Protein AF-A0A661Z975-F1 (afdb_monomer_lite)

Foldseek 3Di:
DAFDDDPVDPATQFPDFDDLVRDDDPPQDDPDSVVSVVCRVVVNVVRSVVSHVVVVQVVCVVVVCNVVDDDDDDDPDDDPDPPD

pLDDT: mean 94.0, std 4.76, range [72.38, 98.56]

Radius of gyration: 16.03 Å; chains: 1; bounding box: 34×21×42 Å

Sequence (84 aa):
MLAKWNPDKRYPEPSRKYGTDEIEIPEFLLDLPDIREALVPYYNALHRGDECVGSILQAIDDSDMRDNTLVIFLSDHGMGAPGA

Secondary structure (DSSP, 8-state):
-PPPP-TTSSSPPPS----GGGPPPPTTS---HHHHHHHHHHHHHHHHHHHHHHHHHHHHHHTT-GGG-------SS--SSTT-

Structure (mmCIF, N/CA/C/O backbone):
data_AF-A0A661Z975-F1
#
_entry.id   AF-A0A661Z975-F1
#
loop_
_atom_site.group_PDB
_atom_site.id
_atom_site.type_symbol
_atom_site.label_atom_id
_atom_site.label_alt_id
_atom_site.label_comp_id
_atom_site.label_asym_id
_atom_site.label_entity_id
_atom_site.label_seq_id
_atom_site.pdbx_PDB_ins_code
_atom_site.Cartn_x
_atom_site.Cartn_y
_atom_site.Cartn_z
_atom_site.occupancy
_atom_site.B_iso_or_equiv
_atom_site.auth_seq_id
_atom_site.auth_comp_id
_atom_site.auth_asym_id
_atom_site.auth_atom_id
_atom_site.pdbx_PDB_model_num
ATOM 1 N N . MET A 1 1 ? 5.271 -6.966 7.845 1.00 72.38 1 MET A N 1
ATOM 2 C CA . MET A 1 1 ? 5.077 -6.522 9.249 1.00 72.38 1 MET A CA 1
ATOM 3 C C . MET A 1 1 ? 4.091 -5.364 9.225 1.00 72.38 1 MET A C 1
ATOM 5 O O . MET A 1 1 ? 4.025 -4.713 8.201 1.00 72.38 1 MET A O 1
ATOM 9 N N . LEU A 1 2 ? 3.328 -5.113 10.291 1.00 84.88 2 LEU A N 1
ATOM 10 C CA . LEU A 1 2 ? 2.362 -4.003 10.319 1.00 84.88 2 LEU A CA 1
ATOM 11 C C . LEU A 1 2 ? 3.038 -2.648 10.575 1.00 84.88 2 LEU A C 1
ATOM 13 O O . LEU A 1 2 ? 4.081 -2.588 11.240 1.00 84.88 2 LEU A O 1
ATOM 17 N N . ALA A 1 3 ? 2.426 -1.568 10.082 1.00 85.94 3 ALA A N 1
ATOM 18 C CA . ALA A 1 3 ? 2.924 -0.214 10.288 1.00 85.94 3 ALA A CA 1
ATOM 19 C C . ALA A 1 3 ? 2.836 0.161 11.772 1.00 85.94 3 ALA A C 1
ATOM 21 O O . ALA A 1 3 ? 1.792 0.010 12.412 1.00 85.94 3 ALA A O 1
ATOM 22 N N . LYS A 1 4 ? 3.928 0.692 12.327 1.00 84.38 4 LYS A N 1
ATOM 23 C CA . LYS A 1 4 ? 3.980 1.134 13.726 1.00 84.38 4 LYS A CA 1
ATOM 24 C C . LYS A 1 4 ? 3.852 2.646 13.814 1.00 84.38 4 LYS A C 1
ATOM 26 O O . LYS A 1 4 ? 4.582 3.373 13.143 1.00 84.38 4 LYS A O 1
ATOM 31 N N . TRP A 1 5 ? 2.955 3.106 14.682 1.00 82.31 5 TRP A N 1
ATOM 32 C CA . TRP A 1 5 ? 2.831 4.522 15.004 1.00 82.31 5 TRP A CA 1
ATOM 33 C C . TRP A 1 5 ? 4.126 5.056 15.631 1.00 82.31 5 TRP A C 1
ATOM 35 O O . TRP A 1 5 ? 4.711 4.420 16.510 1.00 82.31 5 TRP A O 1
ATOM 45 N N . ASN A 1 6 ? 4.559 6.235 15.184 1.00 85.94 6 ASN A N 1
ATOM 46 C CA . ASN A 1 6 ? 5.669 6.977 15.767 1.00 85.94 6 ASN A CA 1
ATOM 47 C C . ASN A 1 6 ? 5.299 8.472 15.788 1.00 85.94 6 ASN A C 1
ATOM 49 O O . ASN A 1 6 ? 5.163 9.053 14.712 1.00 85.94 6 ASN A O 1
ATOM 53 N N . PRO A 1 7 ? 5.156 9.100 16.970 1.00 87.00 7 PRO A N 1
ATOM 54 C CA . PRO A 1 7 ? 4.736 10.498 17.077 1.00 87.00 7 PRO A CA 1
ATOM 55 C C . PRO A 1 7 ? 5.770 11.500 16.536 1.00 87.00 7 PRO A C 1
ATOM 57 O O . PRO A 1 7 ? 5.398 12.614 16.179 1.00 87.00 7 PRO A O 1
ATOM 60 N N . ASP A 1 8 ? 7.042 11.111 16.427 1.00 93.06 8 ASP A N 1
ATOM 61 C CA . ASP A 1 8 ? 8.120 11.968 15.917 1.00 93.06 8 ASP A CA 1
ATOM 62 C C . ASP A 1 8 ? 8.209 11.955 14.384 1.00 93.06 8 ASP A C 1
ATOM 64 O O . ASP A 1 8 ? 8.993 12.697 13.785 1.00 93.06 8 ASP A O 1
ATOM 68 N N . LYS A 1 9 ? 7.429 11.094 13.719 1.00 86.88 9 LYS A N 1
ATOM 69 C CA . LYS A 1 9 ? 7.427 10.960 12.264 1.00 86.88 9 LYS A CA 1
ATOM 70 C C . LYS A 1 9 ? 6.068 11.305 11.691 1.00 86.88 9 LYS A C 1
ATOM 72 O O . LYS A 1 9 ? 5.028 10.881 12.176 1.00 86.88 9 LYS A O 1
ATOM 77 N N . ARG A 1 10 ? 6.089 12.020 10.565 1.00 86.56 10 ARG A N 1
ATOM 78 C CA . ARG A 1 10 ? 4.866 12.349 9.822 1.00 86.56 10 ARG A CA 1
ATOM 79 C C . ARG A 1 10 ? 4.161 11.106 9.268 1.00 86.56 10 ARG A C 1
ATOM 81 O O . ARG A 1 10 ? 2.941 11.109 9.156 1.00 86.56 10 ARG A O 1
ATOM 88 N N . TYR A 1 11 ? 4.919 10.073 8.904 1.00 84.56 11 TYR A N 1
ATOM 89 C CA . TYR A 1 11 ? 4.400 8.816 8.368 1.00 84.56 11 TYR A CA 1
ATOM 90 C C . TYR A 1 11 ? 5.140 7.630 8.997 1.00 84.56 11 TYR A C 1
ATOM 92 O O . TYR A 1 11 ? 6.329 7.767 9.305 1.00 84.56 11 TYR A O 1
ATOM 100 N N . PRO A 1 12 ? 4.480 6.470 9.163 1.00 89.62 12 PRO A N 1
ATOM 101 C CA . PRO A 1 12 ? 5.167 5.258 9.580 1.00 89.62 12 PRO A CA 1
ATOM 102 C C . PRO A 1 12 ? 6.200 4.848 8.527 1.00 89.62 12 PRO A C 1
ATOM 104 O O . PRO A 1 12 ? 5.988 5.023 7.325 1.00 89.62 12 PRO A O 1
ATOM 107 N N . GLU A 1 13 ? 7.324 4.306 8.987 1.00 89.19 13 GLU A N 1
ATOM 108 C CA . GLU A 1 13 ? 8.318 3.721 8.088 1.00 89.19 13 GLU A CA 1
ATOM 109 C C . GLU A 1 13 ? 7.788 2.391 7.546 1.00 89.19 13 GLU A C 1
ATOM 111 O O . GLU A 1 13 ? 7.328 1.571 8.347 1.00 89.19 13 GLU A O 1
ATOM 116 N N . PRO A 1 14 ? 7.861 2.153 6.225 1.00 90.44 14 PRO A N 1
ATOM 117 C CA . PRO A 1 14 ? 7.479 0.867 5.667 1.00 90.44 14 PRO A CA 1
ATOM 118 C C . PRO A 1 14 ? 8.480 -0.213 6.092 1.00 90.44 14 PRO A C 1
ATOM 120 O O . PRO A 1 14 ? 9.678 0.059 6.220 1.00 90.44 14 PRO A O 1
ATOM 123 N N . SER A 1 15 ? 8.026 -1.457 6.259 1.00 93.44 15 SER A N 1
ATOM 124 C CA . SER A 1 15 ? 8.933 -2.549 6.648 1.00 93.44 15 SER A CA 1
ATOM 125 C C . SER A 1 15 ? 9.942 -2.943 5.564 1.00 93.44 15 SER A C 1
ATOM 127 O O . SER A 1 15 ? 10.944 -3.594 5.865 1.00 93.44 15 SER A O 1
ATOM 129 N N . ARG A 1 16 ? 9.711 -2.526 4.315 1.00 94.38 16 ARG A N 1
ATOM 130 C CA . ARG A 1 16 ? 10.629 -2.702 3.186 1.00 94.38 16 ARG A CA 1
ATOM 131 C C . ARG A 1 16 ? 10.466 -1.596 2.148 1.00 94.38 16 ARG A C 1
ATOM 133 O O . ARG A 1 16 ? 9.505 -0.831 2.184 1.00 94.38 16 ARG A O 1
ATOM 140 N N . LYS A 1 17 ? 11.405 -1.548 1.203 1.00 95.25 17 LYS A N 1
ATOM 141 C CA . LYS A 1 17 ? 11.319 -0.732 -0.011 1.00 95.25 17 LYS A CA 1
ATOM 142 C C . LYS A 1 17 ? 11.443 -1.615 -1.254 1.00 95.25 17 LYS A C 1
ATOM 144 O O . LYS A 1 17 ? 11.997 -2.708 -1.156 1.00 95.25 17 LYS A O 1
ATOM 149 N N . TYR A 1 18 ? 10.909 -1.140 -2.372 1.00 96.81 18 TYR A N 1
ATOM 150 C CA . TYR A 1 18 ? 10.944 -1.801 -3.677 1.00 96.81 18 TYR A CA 1
ATOM 151 C C . TYR A 1 18 ? 12.127 -1.310 -4.512 1.00 96.81 18 TYR A C 1
ATOM 153 O O . TYR A 1 18 ? 12.472 -0.123 -4.456 1.00 96.81 18 TYR A O 1
ATOM 161 N N . GLY A 1 19 ? 12.724 -2.229 -5.272 1.00 97.56 19 GLY A N 1
ATOM 162 C CA . GLY A 1 19 ? 13.665 -1.948 -6.358 1.00 97.56 19 GLY A CA 1
ATOM 163 C C . GLY A 1 19 ? 12.966 -1.767 -7.710 1.00 97.56 19 GLY A C 1
ATOM 164 O O . GLY A 1 19 ? 11.774 -2.029 -7.843 1.00 97.56 19 GLY A O 1
ATOM 165 N N . THR A 1 20 ? 13.701 -1.308 -8.726 1.00 97.19 20 THR A N 1
ATOM 166 C CA . THR A 1 20 ? 13.178 -1.101 -10.095 1.00 97.19 20 THR A CA 1
ATOM 167 C C . THR A 1 20 ? 12.840 -2.407 -10.822 1.00 97.19 20 THR A C 1
ATOM 169 O O . THR A 1 20 ? 11.995 -2.418 -11.720 1.00 97.19 20 THR A O 1
ATOM 172 N N . ASP A 1 21 ? 13.484 -3.503 -10.428 1.00 96.62 21 ASP A N 1
ATOM 173 C CA . ASP A 1 21 ? 13.259 -4.873 -10.892 1.00 96.62 21 ASP A CA 1
ATOM 174 C C . ASP A 1 21 ? 11.980 -5.504 -10.320 1.00 96.62 21 ASP A C 1
ATOM 176 O O . ASP A 1 21 ? 11.506 -6.509 -10.841 1.00 96.62 21 ASP A O 1
ATOM 180 N N . GLU A 1 22 ? 11.388 -4.882 -9.298 1.00 96.75 22 GLU A N 1
ATOM 181 C CA . GLU A 1 22 ? 10.158 -5.335 -8.639 1.00 96.75 22 GLU A CA 1
ATOM 182 C C . GLU A 1 22 ? 8.912 -4.546 -9.076 1.00 96.75 22 GLU A C 1
ATOM 184 O O . GLU A 1 22 ? 7.829 -4.740 -8.526 1.00 96.75 22 GLU A O 1
ATOM 189 N N . ILE A 1 23 ? 9.055 -3.624 -10.031 1.00 96.56 23 ILE A N 1
ATOM 190 C CA . ILE A 1 23 ? 7.962 -2.766 -10.497 1.00 96.56 23 ILE A CA 1
ATOM 191 C C . ILE A 1 23 ? 7.246 -3.416 -11.677 1.00 96.56 23 ILE A C 1
ATOM 193 O O . ILE A 1 23 ? 7.843 -3.647 -12.734 1.00 96.56 23 ILE A O 1
ATOM 197 N N . GLU A 1 24 ? 5.941 -3.630 -11.533 1.00 95.00 24 GLU A N 1
ATOM 198 C CA . GLU A 1 24 ? 5.069 -3.941 -12.663 1.00 95.00 24 GLU A CA 1
ATOM 199 C C . GLU A 1 24 ? 4.648 -2.639 -13.354 1.00 95.00 24 GLU A C 1
ATOM 201 O O . GLU A 1 24 ? 4.169 -1.693 -12.716 1.00 95.00 24 GLU A O 1
ATOM 206 N N . ILE A 1 25 ? 4.863 -2.577 -14.669 1.00 95.12 25 ILE A N 1
ATOM 207 C CA . ILE A 1 25 ? 4.482 -1.427 -15.488 1.00 95.12 25 ILE A CA 1
ATOM 208 C C . ILE A 1 25 ? 3.018 -1.589 -15.913 1.00 95.12 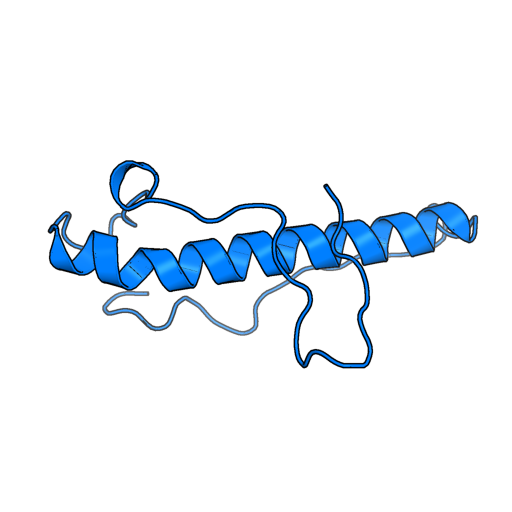25 ILE A C 1
ATOM 210 O O . ILE A 1 25 ? 2.694 -2.583 -16.565 1.00 95.12 25 ILE A O 1
ATOM 214 N N . PRO A 1 26 ? 2.130 -0.633 -15.579 1.00 93.94 26 PRO A N 1
ATOM 215 C CA . PRO A 1 26 ? 0.761 -0.630 -16.083 1.00 93.94 26 PRO A CA 1
ATOM 216 C C . PRO A 1 26 ? 0.724 -0.602 -17.614 1.00 93.94 26 PRO A C 1
ATOM 218 O O . PRO A 1 26 ? 1.507 0.113 -18.232 1.00 93.94 26 PRO A O 1
ATOM 221 N N . GLU A 1 27 ? -0.225 -1.314 -18.227 1.00 93.56 27 GLU A N 1
ATOM 222 C CA . GLU A 1 27 ? -0.290 -1.509 -19.690 1.00 93.56 27 GLU A CA 1
ATOM 223 C C . GLU A 1 27 ? -0.388 -0.210 -20.508 1.00 93.56 27 GLU A C 1
ATOM 225 O O . GLU A 1 27 ? -0.010 -0.175 -21.678 1.00 93.56 27 GLU A O 1
ATOM 230 N N . PHE A 1 28 ? -0.893 0.869 -19.907 1.00 92.69 28 PHE A N 1
ATOM 231 C CA . PHE A 1 28 ? -0.996 2.183 -20.545 1.00 92.69 28 PHE A CA 1
ATOM 232 C C . PHE A 1 28 ? 0.314 2.992 -20.504 1.00 92.69 28 PHE A C 1
ATOM 234 O O . PHE A 1 28 ? 0.378 4.083 -21.074 1.00 92.69 28 PHE A O 1
ATOM 241 N N . LEU A 1 29 ? 1.363 2.477 -19.854 1.00 95.69 29 LEU A N 1
ATOM 242 C CA . LEU A 1 29 ? 2.697 3.072 -19.802 1.00 95.69 29 LEU A CA 1
ATOM 243 C C . LEU A 1 29 ? 3.703 2.247 -20.611 1.00 95.69 29 LEU A C 1
ATOM 245 O O . LEU A 1 29 ? 3.598 1.030 -20.740 1.00 95.69 29 LEU A O 1
ATOM 249 N N . LEU A 1 30 ? 4.716 2.927 -21.151 1.00 94.75 30 LEU A N 1
ATOM 250 C CA . LEU A 1 30 ? 5.833 2.260 -21.816 1.00 94.75 30 LEU A CA 1
ATOM 251 C C . LEU A 1 30 ? 6.764 1.629 -20.777 1.00 94.75 30 LEU A C 1
ATOM 253 O O . LEU A 1 30 ? 7.079 2.243 -19.758 1.00 94.75 30 LEU A O 1
ATOM 257 N N . ASP A 1 31 ? 7.267 0.434 -21.070 1.00 95.62 31 ASP A N 1
ATOM 258 C CA . ASP A 1 31 ? 8.288 -0.205 -20.245 1.00 95.62 31 ASP A CA 1
ATOM 259 C C . ASP A 1 31 ? 9.674 0.371 -20.571 1.00 95.62 31 ASP A C 1
ATOM 261 O O . ASP A 1 31 ? 10.398 -0.119 -21.440 1.00 95.62 31 ASP A O 1
ATOM 265 N N . LEU A 1 32 ? 10.004 1.479 -19.906 1.00 96.06 32 LEU A N 1
ATOM 266 C CA . LEU A 1 32 ? 11.289 2.166 -20.009 1.00 96.06 32 LEU A CA 1
ATOM 267 C C . LEU A 1 32 ? 11.952 2.256 -18.625 1.00 96.06 32 LEU A C 1
ATOM 269 O O . LEU A 1 32 ? 11.239 2.418 -17.629 1.00 96.06 32 LEU A O 1
ATOM 273 N N . PRO A 1 33 ? 13.299 2.229 -18.541 1.00 96.75 33 PRO A N 1
ATOM 274 C CA . PRO A 1 33 ? 14.017 2.340 -17.268 1.00 96.75 33 PRO A CA 1
ATOM 275 C C . PRO A 1 33 ? 13.582 3.543 -16.418 1.00 96.75 33 PRO A C 1
ATOM 277 O O . PRO A 1 33 ? 13.292 3.381 -15.234 1.00 96.75 33 PRO A O 1
ATOM 280 N N . ASP A 1 34 ? 13.431 4.715 -17.037 1.00 96.31 34 ASP A N 1
ATOM 281 C CA . ASP A 1 34 ? 13.037 5.950 -16.347 1.00 96.31 34 ASP A CA 1
ATOM 282 C C . ASP A 1 34 ? 11.612 5.871 -15.770 1.00 96.31 34 ASP A C 1
ATOM 284 O O . ASP A 1 34 ? 11.330 6.418 -14.705 1.00 96.31 34 ASP A O 1
ATOM 288 N N . ILE A 1 35 ? 10.702 5.158 -16.446 1.00 96.00 35 ILE A N 1
ATOM 289 C CA . ILE A 1 35 ? 9.326 4.952 -15.968 1.00 96.00 35 ILE A CA 1
ATOM 290 C C . ILE A 1 35 ? 9.326 3.989 -14.776 1.00 96.00 35 ILE A C 1
ATOM 292 O O . ILE A 1 35 ? 8.634 4.244 -13.788 1.00 96.00 35 ILE A O 1
ATOM 296 N N . ARG A 1 36 ? 10.138 2.923 -14.817 1.00 97.12 36 ARG A N 1
ATOM 297 C CA . ARG A 1 36 ? 10.324 2.017 -13.671 1.00 97.12 36 ARG A CA 1
ATOM 298 C C . ARG A 1 36 ? 10.837 2.774 -12.452 1.00 97.12 36 ARG A C 1
ATOM 300 O O . ARG A 1 36 ? 10.271 2.633 -11.372 1.00 97.12 36 ARG A O 1
ATOM 307 N N . GLU A 1 37 ? 11.861 3.608 -12.626 1.00 97.12 37 GLU A N 1
ATOM 308 C CA . GLU A 1 37 ? 12.413 4.433 -11.546 1.00 97.12 37 GLU A CA 1
ATOM 309 C C . GLU A 1 37 ? 11.371 5.407 -10.978 1.00 97.12 37 GLU A C 1
ATOM 311 O O . GLU A 1 37 ? 11.212 5.502 -9.759 1.00 97.12 37 GLU A O 1
ATOM 316 N N . ALA A 1 38 ? 10.591 6.060 -11.843 1.00 95.88 38 ALA A N 1
ATOM 317 C CA . ALA A 1 38 ? 9.530 6.976 -11.428 1.00 95.88 38 ALA A CA 1
ATOM 318 C C . ALA A 1 38 ? 8.394 6.292 -10.642 1.00 95.88 38 ALA A C 1
ATOM 320 O O . ALA A 1 38 ? 7.759 6.932 -9.799 1.00 95.88 38 ALA A O 1
ATOM 321 N N . LEU A 1 39 ? 8.140 5.001 -10.877 1.00 96.88 39 LEU A N 1
ATOM 322 C CA . LEU A 1 39 ? 7.114 4.227 -10.172 1.00 96.88 39 LEU A CA 1
ATOM 323 C C . LEU A 1 39 ? 7.591 3.641 -8.833 1.00 96.88 39 LEU A C 1
ATOM 325 O O . LEU A 1 39 ? 6.756 3.337 -7.980 1.00 96.88 39 LEU A O 1
ATOM 329 N N . VAL A 1 40 ? 8.900 3.541 -8.577 1.00 97.12 40 VAL A N 1
ATOM 330 C CA . VAL A 1 40 ? 9.424 3.029 -7.293 1.00 97.12 40 VAL A CA 1
ATOM 331 C C . VAL A 1 40 ? 8.856 3.787 -6.077 1.00 97.12 40 VAL A C 1
ATOM 333 O O . VAL A 1 40 ? 8.384 3.143 -5.132 1.00 97.12 40 VAL A O 1
ATOM 336 N N . PRO A 1 41 ? 8.835 5.136 -6.034 1.00 95.25 41 PRO A N 1
ATOM 337 C CA . PRO A 1 41 ? 8.209 5.871 -4.934 1.00 95.25 41 PRO A CA 1
ATOM 338 C C . PRO A 1 41 ? 6.712 5.583 -4.778 1.00 95.25 41 PRO A C 1
ATOM 340 O O . PRO A 1 41 ? 6.221 5.546 -3.649 1.00 95.25 41 PRO A O 1
ATOM 343 N N . TYR A 1 42 ? 6.002 5.357 -5.887 1.00 95.50 42 TYR A N 1
ATOM 344 C CA . TYR A 1 42 ? 4.577 5.033 -5.881 1.00 95.50 42 TYR A CA 1
ATOM 345 C C . TYR A 1 42 ? 4.328 3.674 -5.213 1.00 95.50 42 TYR A C 1
ATOM 347 O O . TYR A 1 42 ? 3.557 3.595 -4.258 1.00 95.50 42 TYR A O 1
ATOM 355 N N . TYR A 1 43 ? 5.073 2.637 -5.599 1.00 96.69 43 TYR A N 1
ATOM 356 C CA . TYR A 1 43 ? 4.998 1.309 -4.975 1.00 96.69 43 TYR A CA 1
ATOM 357 C C . TYR A 1 43 ? 5.371 1.337 -3.489 1.00 96.69 43 TYR A C 1
ATOM 359 O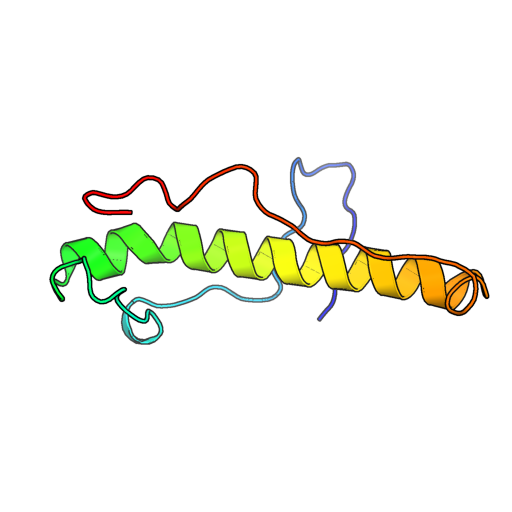 O . TYR A 1 43 ? 4.691 0.743 -2.653 1.00 96.69 43 TYR A O 1
ATOM 367 N N . ASN A 1 44 ? 6.402 2.100 -3.121 1.00 95.50 44 ASN A N 1
ATOM 368 C CA . ASN A 1 44 ? 6.766 2.294 -1.717 1.00 95.50 44 ASN A CA 1
ATOM 369 C C . ASN A 1 44 ? 5.663 3.002 -0.910 1.00 95.50 44 ASN A C 1
ATOM 371 O O . ASN A 1 44 ? 5.485 2.730 0.280 1.00 95.50 44 ASN A O 1
ATOM 375 N N . ALA A 1 45 ? 4.921 3.924 -1.530 1.00 93.94 45 ALA A N 1
ATOM 376 C CA . ALA A 1 45 ? 3.776 4.568 -0.900 1.00 93.94 45 ALA A CA 1
ATOM 377 C C . ALA A 1 45 ? 2.594 3.603 -0.740 1.00 93.94 45 ALA A C 1
ATOM 379 O O . ALA A 1 45 ? 2.001 3.586 0.339 1.00 93.94 45 ALA A O 1
ATOM 380 N N . LEU A 1 46 ? 2.310 2.775 -1.751 1.00 95.00 46 LEU A N 1
ATOM 381 C CA . LEU A 1 46 ? 1.294 1.723 -1.676 1.00 95.00 46 LEU A CA 1
ATOM 382 C C . LEU A 1 46 ? 1.603 0.726 -0.560 1.00 95.00 46 LEU A C 1
ATOM 384 O O . LEU A 1 46 ? 0.746 0.480 0.278 1.00 95.00 46 LEU A O 1
ATOM 388 N N . HIS A 1 47 ? 2.839 0.229 -0.485 1.00 96.06 47 HIS A N 1
ATOM 389 C CA . HIS A 1 47 ? 3.262 -0.718 0.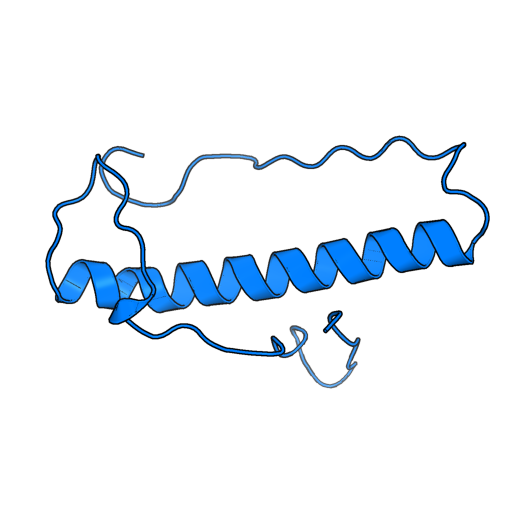551 1.00 96.06 47 HIS A CA 1
ATOM 390 C C . HIS A 1 47 ? 3.110 -0.154 1.962 1.00 96.06 47 HIS A C 1
ATOM 392 O O . HIS A 1 47 ? 2.592 -0.808 2.860 1.00 96.06 47 HIS A O 1
ATOM 398 N N . ARG A 1 48 ? 3.515 1.102 2.163 1.00 94.94 48 ARG A N 1
ATOM 399 C CA . ARG A 1 48 ? 3.284 1.796 3.434 1.00 94.94 48 ARG A CA 1
ATOM 400 C C . ARG A 1 48 ? 1.791 1.923 3.742 1.00 94.94 48 ARG A C 1
ATOM 402 O O . ARG A 1 48 ? 1.406 1.764 4.896 1.00 94.94 48 ARG A O 1
ATOM 409 N N . GLY A 1 49 ? 0.971 2.240 2.739 1.00 95.00 49 GLY A N 1
ATOM 410 C CA . GLY A 1 49 ? -0.483 2.316 2.868 1.00 95.00 49 GLY A CA 1
ATOM 411 C C . GLY A 1 49 ? -1.100 0.978 3.275 1.00 95.00 49 GLY A C 1
ATOM 412 O O . GLY A 1 49 ? -1.865 0.942 4.234 1.00 95.00 49 GLY A O 1
ATOM 413 N N . ASP A 1 50 ? -0.703 -0.111 2.619 1.00 96.81 50 ASP A N 1
ATOM 414 C CA . ASP A 1 50 ? -1.117 -1.484 2.929 1.00 96.81 50 ASP A CA 1
ATOM 415 C C . ASP A 1 50 ? -0.797 -1.860 4.382 1.00 96.81 50 ASP A C 1
ATOM 417 O O . ASP A 1 50 ? -1.679 -2.262 5.141 1.00 96.81 50 ASP A O 1
ATOM 421 N N . GLU A 1 51 ? 0.433 -1.599 4.832 1.00 96.44 51 GLU A N 1
ATOM 422 C CA . GLU A 1 51 ? 0.821 -1.857 6.220 1.00 96.44 51 GLU A CA 1
ATOM 423 C C . GLU A 1 51 ? 0.021 -1.021 7.230 1.00 96.44 51 GLU A C 1
ATOM 425 O O . GLU A 1 51 ? -0.236 -1.491 8.341 1.00 96.44 51 GLU A O 1
ATOM 430 N N . CYS A 1 52 ? -0.386 0.201 6.866 1.00 94.81 52 CYS A N 1
ATOM 431 C CA . CYS A 1 52 ? -1.263 1.031 7.696 1.00 94.81 52 CYS A CA 1
ATOM 432 C C . CYS A 1 52 ? -2.685 0.472 7.758 1.00 94.81 52 CYS A C 1
ATOM 434 O O . CYS A 1 52 ? -3.266 0.426 8.841 1.00 94.81 52 CYS A O 1
ATOM 436 N N . VAL A 1 53 ? -3.240 0.039 6.621 1.00 96.75 53 VAL A N 1
ATOM 437 C CA . VAL A 1 53 ? -4.554 -0.615 6.570 1.00 96.75 53 VAL A CA 1
ATOM 438 C C . VAL A 1 53 ? -4.538 -1.871 7.434 1.00 96.75 53 VAL A C 1
ATOM 440 O O . VAL A 1 53 ? -5.432 -2.045 8.257 1.00 96.75 53 VAL A O 1
ATOM 443 N N . GLY A 1 54 ? -3.486 -2.689 7.341 1.00 96.62 54 GLY A N 1
ATOM 444 C CA . GLY A 1 54 ? -3.305 -3.851 8.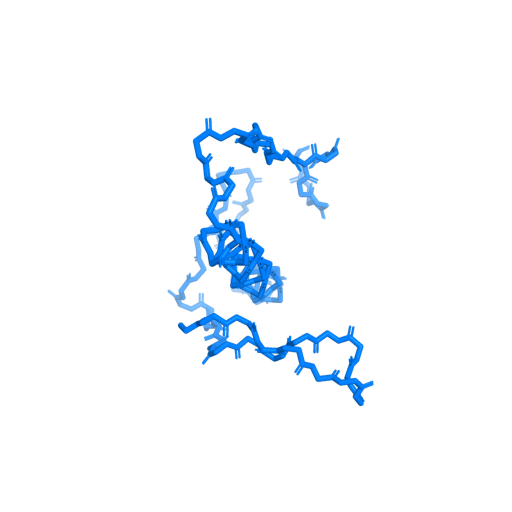207 1.00 96.62 54 GLY A CA 1
ATOM 445 C C . GLY A 1 54 ? -3.329 -3.493 9.69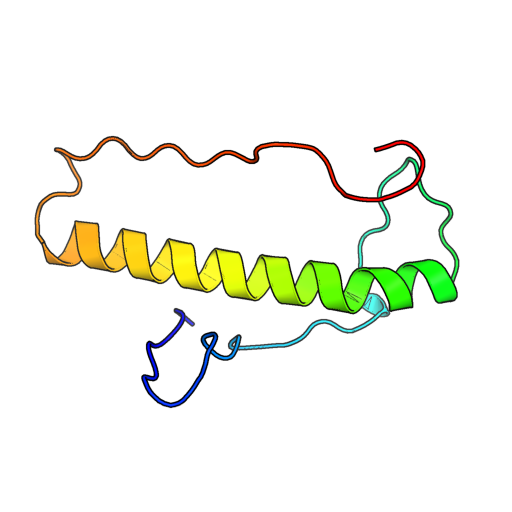8 1.00 96.62 54 GLY A C 1
ATOM 446 O O . GLY A 1 54 ? -4.006 -4.165 10.472 1.00 96.62 54 GLY A O 1
ATOM 447 N N . SER A 1 55 ? -2.671 -2.403 10.109 1.00 95.31 55 SER A N 1
ATOM 448 C CA . SER A 1 55 ? -2.721 -1.926 11.502 1.00 95.31 55 SER A CA 1
ATOM 449 C C . SER A 1 55 ? -4.120 -1.483 11.941 1.00 95.31 5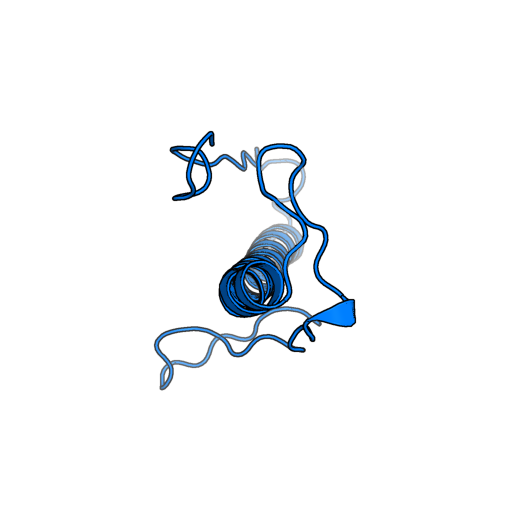5 SER A C 1
ATOM 451 O O . SER A 1 55 ? -4.498 -1.717 13.087 1.00 95.31 55 SER A O 1
ATOM 453 N N . ILE A 1 56 ? -4.899 -0.862 11.051 1.00 95.94 56 ILE A N 1
ATOM 454 C CA . ILE A 1 56 ? -6.289 -0.466 11.336 1.00 95.94 56 ILE A CA 1
ATOM 455 C C . ILE A 1 56 ? -7.172 -1.706 11.501 1.00 95.94 56 ILE A C 1
ATOM 457 O O . ILE A 1 56 ? -7.947 -1.780 12.452 1.00 95.94 56 ILE A O 1
ATOM 461 N N . LEU A 1 57 ? -7.039 -2.687 10.606 1.00 97.69 57 LEU A N 1
ATOM 462 C CA . LEU A 1 57 ? -7.791 -3.939 10.684 1.00 97.69 57 LEU A CA 1
ATOM 463 C C . LEU A 1 57 ? -7.451 -4.719 11.957 1.00 97.69 57 LEU A C 1
ATOM 465 O O . LEU A 1 57 ? -8.362 -5.184 12.634 1.00 97.69 57 LEU A O 1
ATOM 469 N N . GLN A 1 58 ? -6.170 -4.778 12.332 1.00 97.50 58 GLN A N 1
ATOM 470 C CA . GLN A 1 58 ? -5.750 -5.396 13.589 1.00 97.50 58 GLN A CA 1
ATOM 471 C C . GLN A 1 58 ? -6.379 -4.697 14.800 1.00 97.50 58 GLN A C 1
ATOM 473 O O . GLN A 1 58 ? -6.839 -5.368 15.712 1.00 97.50 58 GLN A O 1
ATOM 478 N N . ALA A 1 59 ? -6.460 -3.364 14.802 1.00 96.62 59 ALA A N 1
ATOM 479 C CA . ALA A 1 59 ? -7.096 -2.629 15.895 1.00 96.62 59 ALA A CA 1
ATOM 480 C C . ALA A 1 59 ? -8.610 -2.900 16.000 1.00 96.62 59 ALA A C 1
ATOM 482 O O . ALA A 1 59 ? -9.150 -2.919 17.105 1.00 96.62 59 ALA A O 1
ATOM 483 N N . ILE A 1 60 ? -9.299 -3.117 14.871 1.00 98.00 60 ILE A N 1
ATOM 484 C CA . ILE A 1 60 ? -10.710 -3.538 14.865 1.00 98.00 60 ILE A CA 1
ATOM 485 C C . ILE A 1 60 ? -10.839 -4.938 15.478 1.00 98.00 60 ILE A C 1
ATOM 487 O O . ILE A 1 60 ? -11.700 -5.144 16.336 1.00 98.00 60 ILE A O 1
ATOM 491 N N . ASP A 1 61 ? -9.970 -5.869 15.082 1.00 97.62 61 ASP A N 1
ATOM 492 C CA . ASP A 1 61 ? -9.957 -7.239 15.599 1.00 97.62 61 ASP A CA 1
ATOM 493 C C . ASP A 1 61 ? -9.658 -7.267 17.110 1.00 97.62 61 ASP A C 1
ATOM 495 O O . ASP A 1 61 ? -10.407 -7.879 17.866 1.00 97.62 61 ASP A O 1
ATOM 499 N N . ASP A 1 62 ? -8.648 -6.519 17.569 1.00 97.88 62 ASP A N 1
ATOM 500 C CA . ASP A 1 62 ? -8.256 -6.400 18.984 1.00 97.88 62 ASP A CA 1
ATOM 501 C C . ASP A 1 62 ? -9.342 -5.747 19.862 1.00 97.88 62 ASP A C 1
ATOM 503 O O . ASP A 1 62 ? -9.286 -5.825 21.090 1.00 97.88 62 ASP A O 1
ATOM 507 N N . SER A 1 63 ? -10.317 -5.075 19.244 1.00 98.12 63 SER A N 1
ATOM 508 C CA . SER A 1 63 ? -11.449 -4.445 19.931 1.00 98.12 63 SER A CA 1
ATOM 509 C C . SER A 1 63 ? -12.699 -5.329 20.019 1.00 98.12 63 SER A C 1
ATOM 511 O O . SER A 1 63 ? -13.727 -4.854 20.497 1.00 98.12 63 SER A O 1
ATOM 513 N N . ASP A 1 64 ? -12.637 -6.581 19.545 1.00 97.94 64 ASP A N 1
ATOM 514 C CA . ASP A 1 64 ? -13.774 -7.512 19.435 1.00 97.94 64 ASP A CA 1
ATOM 515 C C . ASP A 1 64 ? -14.930 -6.977 18.556 1.00 97.94 64 ASP A C 1
ATOM 517 O O . ASP A 1 64 ? -16.080 -7.406 18.665 1.00 97.94 64 ASP A O 1
ATOM 521 N N . MET A 1 65 ? -14.641 -6.037 17.644 1.00 98.38 65 MET A N 1
ATOM 522 C CA . MET A 1 65 ? -15.644 -5.368 16.797 1.00 98.38 65 MET A CA 1
ATOM 523 C C . MET A 1 65 ? -15.679 -5.876 15.354 1.00 98.38 65 MET A C 1
ATOM 525 O O . MET A 1 65 ? -16.439 -5.341 14.539 1.00 98.38 65 MET A O 1
ATOM 529 N N . ARG A 1 66 ? -14.882 -6.896 15.017 1.00 97.75 66 ARG A N 1
ATOM 530 C CA . ARG A 1 66 ? -14.719 -7.392 13.643 1.00 97.75 66 ARG A CA 1
ATOM 531 C C . ARG A 1 66 ? -16.049 -7.691 12.952 1.00 97.75 66 ARG A C 1
ATOM 533 O O . ARG A 1 66 ? -16.315 -7.154 11.880 1.00 97.75 66 ARG A O 1
ATOM 540 N N . ASP A 1 67 ? -16.901 -8.485 13.593 1.00 98.19 67 ASP A N 1
ATOM 541 C CA . ASP A 1 67 ? -18.173 -8.933 13.009 1.00 98.19 67 ASP A CA 1
ATOM 542 C C . ASP A 1 67 ? -19.251 -7.835 12.976 1.00 98.19 67 ASP A C 1
ATOM 544 O O . ASP A 1 67 ? -20.295 -8.002 12.347 1.00 98.19 67 ASP A O 1
ATOM 548 N N . ASN A 1 68 ? -19.001 -6.696 13.629 1.00 98.44 68 ASN A N 1
ATOM 549 C CA . ASN A 1 68 ? -19.916 -5.556 13.706 1.00 98.44 68 ASN A CA 1
ATOM 550 C C . ASN A 1 68 ? -19.364 -4.303 12.998 1.00 98.44 68 ASN A C 1
ATOM 552 O O . ASN A 1 68 ? -19.837 -3.191 13.235 1.00 98.44 68 ASN A O 1
ATOM 556 N N . THR A 1 69 ? -18.353 -4.465 12.140 1.00 98.56 69 THR A N 1
ATOM 557 C CA . THR A 1 69 ? -17.718 -3.354 11.423 1.00 98.56 69 THR A CA 1
ATOM 558 C C . THR A 1 69 ? -17.747 -3.589 9.918 1.00 98.56 69 THR A C 1
ATOM 560 O O . THR A 1 69 ? -17.138 -4.524 9.403 1.00 98.56 69 THR A O 1
ATOM 563 N N . LEU A 1 70 ? -18.414 -2.696 9.185 1.00 98.31 70 LEU A N 1
ATOM 564 C CA . LEU A 1 70 ? -18.307 -2.642 7.729 1.00 98.31 70 LEU A CA 1
ATOM 565 C C . LEU A 1 70 ? -17.029 -1.893 7.338 1.00 98.31 70 LEU A C 1
ATOM 567 O O . LEU A 1 70 ? -16.880 -0.713 7.653 1.00 98.31 70 LEU A O 1
ATOM 571 N N . VAL A 1 71 ? -16.141 -2.559 6.602 1.00 97.94 71 VAL A N 1
ATOM 572 C CA . VAL A 1 71 ? -14.934 -1.945 6.037 1.00 97.94 71 VAL A CA 1
ATOM 573 C C . VAL A 1 71 ? -15.147 -1.678 4.551 1.00 97.94 71 VAL A C 1
ATOM 575 O O . VAL A 1 71 ? -15.479 -2.584 3.791 1.00 97.94 71 VAL A O 1
ATOM 578 N N . ILE A 1 72 ? -14.919 -0.433 4.134 1.00 98.00 72 ILE A N 1
ATOM 579 C CA . ILE A 1 72 ? -14.912 -0.027 2.727 1.00 98.00 72 ILE A CA 1
ATOM 580 C C . ILE A 1 72 ? -13.554 0.613 2.443 1.00 98.00 72 ILE A C 1
ATOM 582 O O . ILE A 1 72 ? -13.159 1.556 3.126 1.00 98.00 72 ILE A O 1
ATOM 586 N N . PHE A 1 73 ? -12.852 0.105 1.433 1.00 97.38 73 PHE A N 1
ATOM 587 C CA . PHE A 1 73 ? -11.585 0.650 0.956 1.00 97.38 73 PHE A CA 1
ATOM 588 C C . PHE A 1 73 ? -11.740 1.061 -0.507 1.00 97.38 73 PHE A C 1
ATOM 590 O O . PHE A 1 73 ? -12.160 0.259 -1.340 1.00 97.38 73 PHE A O 1
ATOM 597 N N . LEU A 1 74 ? -11.449 2.323 -0.803 1.00 97.00 74 LEU A N 1
ATOM 598 C CA . LEU A 1 74 ? -11.622 2.927 -2.117 1.00 97.00 74 LEU A CA 1
ATOM 599 C C . LEU A 1 74 ? -10.577 4.024 -2.340 1.00 97.00 74 LEU A C 1
ATOM 601 O O . LEU A 1 74 ? -10.027 4.567 -1.382 1.00 97.00 74 LEU A O 1
ATOM 605 N N . SER A 1 75 ? -10.345 4.350 -3.609 1.00 95.56 75 SER A N 1
ATOM 606 C CA . SER A 1 75 ? -9.604 5.539 -4.041 1.00 95.56 75 SER A CA 1
ATOM 607 C C . SER A 1 75 ? -10.587 6.609 -4.519 1.00 95.56 75 SER A C 1
ATOM 609 O O . SER A 1 75 ? -11.708 6.288 -4.916 1.00 95.56 75 SER A O 1
ATOM 611 N N . ASP A 1 76 ? -10.174 7.870 -4.501 1.00 97.00 76 ASP A N 1
ATOM 612 C CA . ASP A 1 76 ? -10.936 8.994 -5.049 1.00 97.00 76 ASP A CA 1
ATOM 613 C C . ASP A 1 76 ? -10.770 9.126 -6.572 1.00 97.00 76 ASP A C 1
ATOM 615 O O . ASP A 1 76 ? -11.730 9.452 -7.271 1.00 97.00 76 ASP A O 1
ATOM 619 N N . HIS A 1 77 ? -9.574 8.836 -7.091 1.00 94.25 77 HIS A N 1
ATOM 620 C CA . HIS A 1 77 ? -9.256 8.839 -8.519 1.00 94.25 77 HIS A CA 1
ATOM 621 C C . HIS A 1 77 ? -8.147 7.829 -8.885 1.00 94.25 77 HIS A C 1
ATOM 623 O O . HIS A 1 77 ? -7.608 7.125 -8.025 1.00 94.25 77 HIS A O 1
ATOM 629 N N . GLY A 1 78 ? -7.825 7.742 -10.183 1.00 91.75 78 GLY A N 1
ATOM 630 C CA . GLY A 1 78 ? -6.744 6.911 -10.728 1.00 91.75 78 GLY A CA 1
ATOM 631 C C . GLY A 1 78 ? -5.341 7.467 -10.453 1.00 91.75 78 GLY A C 1
ATOM 632 O O . GLY A 1 78 ? -5.172 8.539 -9.872 1.00 91.75 78 GLY A O 1
ATOM 633 N N . MET A 1 79 ? -4.304 6.737 -10.863 1.00 91.88 79 MET A N 1
ATOM 634 C CA . MET A 1 79 ? -2.916 7.184 -10.707 1.00 91.88 79 MET A CA 1
ATOM 635 C C . MET A 1 79 ? -2.664 8.495 -11.473 1.00 91.88 79 MET A C 1
ATOM 637 O O . MET A 1 79 ? -3.175 8.693 -12.566 1.00 91.88 79 MET A O 1
ATOM 641 N N . GLY A 1 80 ? -1.826 9.385 -10.938 1.00 91.44 80 GLY A N 1
ATOM 642 C CA . GLY A 1 80 ? -1.410 10.610 -11.630 1.00 91.44 80 GLY A CA 1
ATOM 643 C C . GLY A 1 80 ? -0.398 10.355 -12.754 1.00 91.44 80 GLY A C 1
ATOM 644 O O . GLY A 1 80 ? 0.728 10.838 -12.670 1.00 91.44 80 GLY A O 1
ATOM 645 N N . ALA A 1 81 ? -0.772 9.582 -13.775 1.00 91.00 81 ALA A N 1
ATOM 646 C CA . ALA A 1 81 ? 0.082 9.216 -14.903 1.00 91.00 81 ALA A CA 1
ATOM 647 C C . ALA A 1 81 ? -0.639 9.413 -16.252 1.00 91.00 81 ALA A C 1
ATOM 649 O O . ALA A 1 81 ? -1.870 9.391 -16.296 1.00 91.00 81 ALA A O 1
ATOM 650 N N . PRO A 1 82 ? 0.092 9.605 -17.368 1.00 88.88 82 PRO A N 1
ATOM 651 C CA . PRO A 1 82 ? -0.525 9.711 -18.687 1.00 88.88 82 PRO A CA 1
ATOM 652 C C . PRO A 1 82 ? -1.336 8.454 -19.029 1.00 88.88 82 PRO A C 1
ATOM 654 O O . PRO A 1 82 ? -0.785 7.359 -19.028 1.00 88.88 82 PRO A O 1
ATOM 657 N N . GLY A 1 83 ? -2.624 8.623 -19.346 1.00 86.12 83 GLY A N 1
ATOM 658 C CA . GLY A 1 83 ? -3.513 7.525 -19.757 1.00 86.12 83 GLY A CA 1
ATOM 659 C C . GLY A 1 83 ? -4.211 6.760 -18.624 1.00 86.12 83 GLY A C 1
ATOM 660 O O . GLY A 1 83 ? -4.856 5.757 -18.920 1.00 86.12 83 GLY A O 1
ATOM 661 N N . ALA A 1 84 ? -4.083 7.218 -17.373 1.00 83.06 84 ALA A N 1
ATOM 662 C CA . ALA A 1 84 ? -4.738 6.646 -16.191 1.00 83.06 84 ALA A CA 1
ATOM 663 C C . ALA A 1 84 ? -6.169 7.161 -15.946 1.00 83.06 84 ALA A C 1
ATOM 665 O O . ALA A 1 84 ? -6.529 8.232 -16.491 1.00 83.06 84 ALA A O 1
#